Protein AF-A0A383CT19-F1 (afdb_monomer_lite)

Organism: NCBI:txid408172

Radius of gyration: 35.54 Å; chains: 1; bounding box: 43×82×89 Å

Secondary structure (DSSP, 8-state):
-------------------------PPP------HHHHHHHHHHHHHHHHTT--GGGS--TTTT--PPP-SSS-SS----B-SSEE---GGG--SSS--GGGS-EE-SS------TTT--EEE-SSSSS-EEE-HHHHHT--

pLDDT: mean 71.87, std 21.29, range [29.5, 98.19]

InterPro domains:
  IPR006311 Twin-arginine translocation pathway, signal sequence [PS51318] (1-62)
  IPR036374 Oxidoreductase, molybdopterin-binding domain superfamily [G3DSA:3.90.420.10] (73-142)
  IPR036374 Oxidoreductase, molybdopterin-binding domain superfamily [SSF56524] (90-141)

Sequence (142 aa):
MQRISTYDTNYLQDSSLAFGAEHRKGPKMATKTTRRDVIKSSLAMAGLGVLGLPEWAMPALAQGERLMEFTDLPDEINLIRDAERRIIDVRHIDNYFTPVNQFFTTQHYGHPQIDTAVYRLRVSGLVNEPLALSLADLRAMP

Foldseek 3Di:
DDDDDDDDDDDDDDDDDDDDDDDDPDDDDDPDQDPVNVVVVVVVLVVVVVVPDDPVSRPPPPVPDDDDDDPPDDPDDPQDPDQAWGDADPVPPPDPDQDPSRDTHHHDPGDDDDDQVPQWDWDDDPDPDIDTDGPVNVVPDD

Structure (mmCIF, N/CA/C/O backbone):
data_AF-A0A383CT19-F1
#
_entry.id   AF-A0A383CT19-F1
#
loop_
_atom_site.group_PDB
_atom_site.id
_atom_site.type_symbol
_atom_site.label_atom_id
_atom_site.label_alt_id
_atom_site.label_comp_id
_atom_site.label_asym_id
_atom_site.label_entity_id
_atom_site.label_seq_id
_atom_site.pdbx_PDB_ins_code
_atom_site.Cartn_x
_atom_site.Cartn_y
_atom_site.Cartn_z
_atom_site.occupancy
_atom_site.B_iso_or_equiv
_atom_site.auth_seq_id
_atom_site.auth_comp_id
_atom_site.auth_asym_id
_atom_site.auth_atom_id
_atom_site.pdbx_PDB_model_num
ATOM 1 N N . MET A 1 1 ? 6.048 65.176 -14.421 1.00 32.72 1 MET A N 1
ATOM 2 C CA . MET A 1 1 ? 6.316 66.351 -15.281 1.00 32.72 1 MET A CA 1
ATOM 3 C C . MET A 1 1 ? 6.674 65.791 -16.660 1.00 32.72 1 MET A C 1
ATOM 5 O O . MET A 1 1 ? 7.683 65.118 -16.747 1.00 32.72 1 MET A O 1
ATOM 9 N N . GLN A 1 2 ? 5.682 65.618 -17.552 1.00 34.03 2 GLN A N 1
ATOM 10 C CA . GLN A 1 2 ? 5.385 66.496 -18.711 1.00 34.03 2 GLN A CA 1
ATOM 11 C C . GLN A 1 2 ? 6.489 66.393 -19.799 1.00 34.03 2 GLN A C 1
ATOM 13 O O . GLN A 1 2 ? 7.641 66.587 -19.454 1.00 34.03 2 GLN A O 1
ATOM 18 N N . ARG A 1 3 ? 6.254 66.111 -21.099 1.00 30.20 3 ARG A N 1
ATOM 19 C CA . ARG A 1 3 ? 5.209 66.623 -22.023 1.00 30.20 3 ARG A CA 1
ATOM 20 C C . ARG A 1 3 ? 5.398 66.079 -23.480 1.00 30.20 3 ARG A C 1
ATOM 22 O O . ARG A 1 3 ? 6.540 65.860 -23.855 1.00 30.20 3 ARG A O 1
ATOM 29 N N . ILE A 1 4 ? 4.292 66.059 -24.263 1.00 33.25 4 ILE A N 1
ATOM 30 C CA . ILE A 1 4 ? 4.103 66.478 -25.701 1.00 33.25 4 ILE A CA 1
ATOM 31 C C . ILE A 1 4 ? 4.729 65.579 -26.806 1.00 33.25 4 ILE A C 1
ATOM 33 O O . ILE A 1 4 ? 5.919 65.328 -26.757 1.00 33.25 4 ILE A O 1
ATOM 37 N N . SER A 1 5 ? 4.021 64.941 -27.765 1.00 38.16 5 SER A N 1
ATOM 38 C CA . SER A 1 5 ? 3.027 65.327 -28.814 1.00 38.16 5 SER A CA 1
ATOM 39 C C . SER A 1 5 ? 3.600 66.074 -30.034 1.00 38.16 5 SER A C 1
ATOM 41 O O . SER A 1 5 ? 3.916 67.240 -29.876 1.00 38.16 5 SER A O 1
ATOM 43 N N . THR A 1 6 ? 3.623 65.450 -31.230 1.00 38.47 6 THR A N 1
ATOM 44 C CA . THR A 1 6 ? 2.966 65.879 -32.507 1.00 38.47 6 THR A CA 1
ATOM 45 C C . THR A 1 6 ? 3.397 65.015 -33.715 1.00 38.47 6 THR A C 1
ATOM 47 O O . THR A 1 6 ? 4.467 64.414 -33.699 1.00 38.47 6 THR A O 1
ATOM 50 N N . TYR A 1 7 ? 2.520 64.948 -34.727 1.00 36.12 7 TYR A N 1
ATOM 51 C CA . TYR A 1 7 ? 2.564 64.199 -36.002 1.00 36.12 7 TYR A CA 1
ATOM 52 C C . TYR A 1 7 ? 3.196 64.997 -37.172 1.00 36.12 7 TYR A C 1
ATOM 54 O O . TYR A 1 7 ? 3.275 66.213 -37.053 1.00 36.12 7 TYR A O 1
ATOM 62 N N . ASP A 1 8 ? 3.568 64.316 -38.280 1.00 35.56 8 ASP A N 1
ATOM 63 C CA . ASP A 1 8 ? 3.332 64.673 -39.719 1.00 35.56 8 ASP A CA 1
ATOM 64 C C . ASP A 1 8 ? 4.136 63.714 -40.647 1.00 35.56 8 ASP A C 1
ATOM 66 O O . ASP A 1 8 ? 5.305 63.458 -40.375 1.00 35.56 8 ASP A O 1
ATOM 70 N N . THR A 1 9 ? 3.597 62.908 -41.583 1.00 34.25 9 THR A N 1
ATOM 71 C CA . THR A 1 9 ? 2.828 63.051 -42.856 1.00 34.25 9 THR A CA 1
ATOM 72 C C . THR A 1 9 ? 3.660 63.098 -44.156 1.00 34.25 9 THR A C 1
ATOM 74 O O . THR A 1 9 ? 4.383 64.051 -44.406 1.00 34.25 9 THR A O 1
ATOM 77 N N . ASN A 1 10 ? 3.370 62.106 -45.018 1.00 35.09 10 ASN A N 1
ATOM 78 C CA . ASN A 1 10 ? 3.236 62.121 -46.490 1.00 35.09 10 ASN A CA 1
ATOM 79 C C . ASN A 1 10 ? 4.451 62.280 -47.427 1.00 35.09 10 ASN A C 1
ATOM 81 O O . ASN A 1 10 ? 5.084 63.324 -47.460 1.00 35.09 10 ASN A O 1
ATOM 85 N N . TYR A 1 11 ? 4.593 61.311 -48.348 1.00 29.50 11 TYR A N 1
ATOM 86 C CA . TYR A 1 11 ? 4.939 61.529 -49.765 1.00 29.50 11 TYR A CA 1
ATOM 87 C C . TYR A 1 11 ? 4.239 60.472 -50.646 1.00 29.50 11 TYR A C 1
ATOM 89 O O . TYR A 1 11 ? 4.368 59.271 -50.410 1.00 29.50 11 TYR A O 1
ATOM 97 N N . LEU A 1 12 ? 3.490 60.937 -51.650 1.00 37.59 12 LEU A N 1
ATOM 98 C CA . LEU A 1 12 ? 2.938 60.166 -52.771 1.00 37.59 12 LEU A CA 1
ATOM 99 C C . LEU A 1 12 ? 3.651 60.609 -54.060 1.00 37.59 12 LEU A C 1
ATOM 101 O O . LEU A 1 12 ? 3.840 61.806 -54.256 1.00 37.59 12 LEU A O 1
ATOM 105 N N . GLN A 1 13 ? 3.943 59.670 -54.961 1.00 34.56 13 GLN A N 1
ATOM 106 C CA . GLN A 1 13 ? 4.170 59.909 -56.397 1.00 34.56 13 GLN A CA 1
ATOM 107 C C . GLN A 1 13 ? 3.773 58.607 -57.122 1.00 34.56 13 GLN A C 1
ATOM 109 O O . GLN A 1 13 ? 4.365 57.563 -56.873 1.00 34.56 13 GLN A O 1
ATOM 114 N N . ASP A 1 14 ? 2.567 58.515 -57.678 1.00 34.94 14 ASP A N 1
ATOM 115 C CA . ASP A 1 14 ? 2.149 58.880 -59.043 1.00 34.94 14 ASP A CA 1
ATOM 116 C C . ASP A 1 14 ? 2.649 57.922 -60.145 1.00 34.94 14 ASP A C 1
ATOM 118 O O . ASP A 1 14 ? 3.838 57.818 -60.433 1.00 34.94 14 ASP A O 1
ATOM 122 N N . SER A 1 15 ? 1.707 57.215 -60.770 1.00 34.69 15 SER A N 1
ATOM 123 C CA . SER A 1 15 ? 1.772 56.803 -62.177 1.00 34.69 15 SER A CA 1
ATOM 124 C C . SER A 1 15 ? 0.377 56.389 -62.654 1.00 34.69 15 SER A C 1
ATOM 126 O O . SER A 1 15 ? -0.330 55.585 -62.047 1.00 34.69 15 SER A O 1
ATOM 128 N N . SER A 1 16 ? -0.017 57.023 -63.747 1.00 34.97 16 SER A N 1
ATOM 129 C CA . SER A 1 16 ? -1.294 56.970 -64.442 1.00 34.97 16 SER A CA 1
ATOM 130 C C . SER A 1 16 ? -1.444 55.719 -65.320 1.00 34.97 16 SER A C 1
ATOM 132 O O . SER A 1 16 ? -0.451 55.164 -65.782 1.00 34.97 16 SER A O 1
ATOM 134 N N . LEU A 1 17 ? -2.691 55.293 -65.584 1.00 33.19 17 LEU A N 1
ATOM 135 C CA . LEU A 1 17 ? -3.317 55.150 -66.919 1.00 33.19 17 LEU A CA 1
ATOM 136 C C . LEU A 1 17 ? -4.612 54.300 -66.861 1.00 33.19 17 LEU A C 1
ATOM 138 O O . LEU A 1 17 ? -4.866 53.561 -65.917 1.00 33.19 17 LEU A O 1
ATOM 142 N N . ALA A 1 18 ? -5.474 54.511 -67.855 1.00 35.12 18 ALA A N 1
ATOM 143 C CA . ALA A 1 18 ? -6.928 54.356 -67.826 1.00 35.12 18 ALA A CA 1
ATOM 144 C C . ALA A 1 18 ? -7.521 52.942 -68.059 1.00 35.12 18 ALA A C 1
ATOM 146 O O . ALA A 1 18 ? -6.930 52.099 -68.722 1.00 35.12 18 ALA A O 1
ATOM 147 N N . PHE A 1 19 ? -8.805 52.842 -67.673 1.00 30.25 19 PHE A N 1
ATOM 148 C CA . PHE A 1 19 ? -9.916 52.124 -68.333 1.00 30.25 19 PHE A CA 1
ATOM 149 C C . PHE A 1 19 ? -10.155 50.628 -68.031 1.00 30.25 19 PHE A C 1
ATOM 151 O O . PHE A 1 19 ? -9.312 49.775 -68.274 1.00 30.25 19 PHE A O 1
ATOM 158 N N . GLY A 1 20 ? -11.391 50.313 -67.610 1.00 33.38 20 GLY A N 1
ATOM 159 C CA . GLY A 1 20 ? -11.963 48.959 -67.641 1.00 33.38 20 GLY A CA 1
ATOM 160 C C . GLY A 1 20 ? -12.660 48.540 -66.344 1.00 33.38 20 GLY A C 1
ATOM 161 O O . GLY A 1 20 ? -12.019 48.077 -65.406 1.00 33.38 20 GLY A O 1
ATOM 162 N N . ALA A 1 21 ? -13.986 48.678 -66.288 1.00 46.06 21 ALA A N 1
ATOM 163 C CA . ALA A 1 21 ? -14.800 48.106 -65.221 1.00 46.06 21 ALA A CA 1
ATOM 164 C C . ALA A 1 21 ? -14.877 46.579 -65.386 1.00 46.06 21 ALA A C 1
ATOM 166 O O . ALA A 1 21 ? -15.620 46.082 -66.228 1.00 46.06 21 ALA A O 1
ATOM 167 N N . GLU A 1 22 ? -14.133 45.836 -64.567 1.00 38.94 22 GLU A N 1
ATOM 168 C CA . GLU A 1 22 ? -14.279 44.385 -64.436 1.00 38.94 22 GLU A CA 1
ATOM 169 C C . GLU A 1 22 ? -14.779 44.046 -63.026 1.00 38.94 22 GLU A C 1
ATOM 171 O O . GLU A 1 22 ? -14.194 44.430 -62.009 1.00 38.94 22 GLU A O 1
ATOM 176 N N . HIS A 1 23 ? -15.914 43.349 -62.966 1.00 46.09 23 HIS A N 1
ATOM 177 C CA . HIS A 1 23 ? -16.584 42.943 -61.737 1.00 46.09 23 HIS A CA 1
ATOM 178 C C . HIS A 1 23 ? -15.751 41.872 -61.012 1.00 46.09 23 HIS A C 1
ATOM 180 O O . HIS A 1 23 ? -15.928 40.670 -61.210 1.00 46.09 23 HIS A O 1
ATOM 186 N N . ARG A 1 24 ? -14.808 42.303 -60.168 1.00 46.00 24 ARG A N 1
ATOM 187 C CA . ARG A 1 24 ? -13.9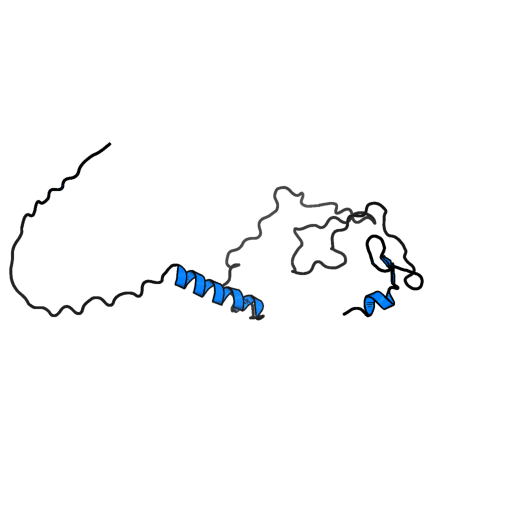98 41.399 -59.344 1.00 46.00 24 ARG A CA 1
ATOM 188 C C . ARG A 1 24 ? -14.868 40.750 -58.264 1.00 46.00 24 ARG A C 1
ATOM 190 O O . ARG A 1 24 ? -15.219 41.387 -57.274 1.00 46.00 24 ARG A O 1
ATOM 197 N N . LYS A 1 25 ? -15.172 39.455 -58.421 1.00 55.59 25 LYS A N 1
ATOM 198 C CA . LYS A 1 25 ? -15.630 38.596 -57.314 1.00 55.59 25 LYS A CA 1
ATOM 199 C C . LYS A 1 25 ? -14.599 38.691 -56.183 1.00 55.59 25 LYS A C 1
ATOM 201 O O . LYS A 1 25 ? -13.449 38.299 -56.369 1.00 55.59 25 LYS A O 1
ATOM 206 N N . GLY A 1 26 ? -15.007 39.234 -55.035 1.00 46.94 26 GLY A N 1
ATOM 207 C CA . GLY A 1 26 ? -14.139 39.375 -53.865 1.00 46.94 26 GLY A CA 1
ATOM 208 C C . GLY A 1 26 ? -13.570 38.025 -53.403 1.00 46.94 26 GLY A C 1
ATOM 209 O O . GLY A 1 26 ? -14.225 36.991 -53.585 1.00 46.94 26 GLY A O 1
ATOM 210 N N . PRO A 1 27 ? -12.358 38.003 -52.819 1.00 55.38 27 PRO A N 1
ATOM 211 C CA . PRO A 1 27 ? -11.741 36.765 -52.370 1.00 55.38 27 PRO A CA 1
ATOM 212 C C . PRO A 1 27 ? -12.615 36.139 -51.283 1.00 55.38 27 PRO A C 1
ATOM 214 O O . PRO A 1 27 ? -13.045 36.814 -50.344 1.00 55.38 27 PRO A O 1
ATOM 217 N N . LYS A 1 28 ? -12.895 34.837 -51.403 1.00 55.00 28 LYS A N 1
ATOM 218 C CA . LYS A 1 28 ? -13.558 34.105 -50.323 1.00 55.00 28 LYS A CA 1
ATOM 219 C C . LYS A 1 28 ? -12.655 34.164 -49.094 1.00 55.00 28 LYS A C 1
ATOM 221 O O . LYS A 1 28 ? -11.522 33.694 -49.138 1.00 55.00 28 LYS A O 1
ATOM 226 N N . MET A 1 29 ? -13.156 34.767 -48.019 1.00 52.97 29 MET A N 1
ATOM 227 C CA . MET A 1 29 ? -12.460 34.835 -46.738 1.00 52.97 29 MET A CA 1
ATOM 228 C C . MET A 1 29 ? -12.183 33.413 -46.250 1.00 52.97 29 MET A C 1
ATOM 230 O O . MET A 1 29 ? -13.114 32.678 -45.926 1.00 52.97 29 MET A O 1
ATOM 234 N N . ALA A 1 30 ? -10.909 33.026 -46.210 1.00 62.31 30 ALA A N 1
ATOM 235 C CA . ALA A 1 30 ? -10.494 31.799 -45.551 1.00 62.31 30 ALA A CA 1
ATOM 236 C C . ALA A 1 30 ? -10.841 31.911 -44.060 1.00 62.31 30 ALA A C 1
ATOM 238 O O . ALA A 1 30 ? -10.460 32.879 -43.393 1.00 62.31 30 ALA A O 1
ATOM 239 N N . THR A 1 31 ? -11.601 30.948 -43.545 1.00 59.81 31 THR A N 1
ATOM 240 C CA . THR A 1 31 ? -11.971 30.861 -42.133 1.00 59.81 31 THR A CA 1
ATOM 241 C C . THR A 1 31 ? -10.696 30.789 -41.293 1.00 59.81 31 THR A C 1
ATOM 243 O O . THR A 1 31 ? -9.911 29.852 -41.413 1.00 59.81 31 THR A O 1
ATOM 246 N N . LYS A 1 32 ? -10.452 31.811 -40.465 1.00 62.44 32 LYS A N 1
ATOM 247 C CA . LYS A 1 32 ? -9.271 31.877 -39.597 1.00 62.44 32 LYS A CA 1
ATOM 248 C C . LYS A 1 32 ? -9.521 31.032 -38.350 1.00 62.44 32 LYS A C 1
ATOM 250 O O . LYS A 1 32 ? -10.220 31.479 -37.446 1.00 62.44 32 LYS A O 1
ATOM 255 N N . THR A 1 33 ? -8.952 29.833 -38.296 1.00 74.12 33 THR A N 1
ATOM 256 C CA . THR A 1 33 ? -8.951 28.999 -37.085 1.00 74.12 33 THR A CA 1
ATOM 257 C C . THR A 1 33 ? -8.269 29.752 -35.940 1.00 74.12 33 THR A C 1
ATOM 259 O O . THR A 1 33 ? -7.124 30.187 -36.079 1.00 74.12 33 THR A O 1
ATOM 262 N N . THR A 1 34 ? -8.954 29.940 -34.806 1.00 81.56 34 THR A N 1
ATOM 263 C CA . THR A 1 34 ? -8.376 30.643 -33.649 1.00 81.56 34 THR A CA 1
ATOM 264 C C . THR A 1 34 ? -7.670 29.672 -32.700 1.00 81.56 34 THR A C 1
ATOM 266 O O . THR A 1 34 ? -7.996 28.488 -32.647 1.00 81.56 34 THR A O 1
ATOM 269 N N . ARG A 1 35 ? -6.727 30.163 -31.877 1.00 75.75 35 ARG A N 1
ATOM 270 C CA . ARG A 1 35 ? -6.048 29.337 -30.852 1.00 75.75 35 ARG A CA 1
ATOM 271 C C . ARG A 1 35 ? -7.034 28.642 -29.906 1.00 75.75 35 ARG A C 1
ATOM 273 O O . ARG A 1 35 ? -6.790 27.523 -29.471 1.00 75.75 35 ARG A O 1
ATOM 280 N N . ARG A 1 36 ? -8.160 29.293 -29.601 1.00 76.81 36 ARG A N 1
ATOM 281 C CA . ARG A 1 36 ? -9.214 28.729 -28.751 1.00 76.81 36 ARG A CA 1
ATOM 282 C C . ARG A 1 36 ? -9.953 27.586 -29.442 1.00 76.81 36 ARG A C 1
ATOM 284 O O . ARG A 1 36 ? -10.309 26.623 -28.770 1.00 76.81 36 ARG A O 1
ATOM 291 N N . ASP A 1 37 ? -10.157 27.680 -30.751 1.00 73.00 37 ASP A N 1
ATOM 292 C CA . ASP A 1 37 ? -10.782 26.608 -31.530 1.00 73.00 37 ASP A CA 1
ATOM 293 C C . ASP A 1 37 ? -9.859 25.390 -31.606 1.00 73.00 37 ASP A C 1
ATOM 295 O O . ASP A 1 37 ? -10.320 24.269 -31.415 1.00 73.00 37 ASP A O 1
ATOM 299 N N . VAL A 1 38 ? -8.545 25.615 -31.738 1.00 75.88 38 VAL A N 1
ATOM 300 C CA . VAL A 1 38 ? -7.533 24.549 -31.653 1.00 75.88 38 VAL A CA 1
ATOM 301 C C . VAL A 1 38 ? -7.583 23.851 -30.289 1.00 75.88 38 VAL A C 1
ATOM 303 O O . VAL A 1 38 ? -7.711 22.632 -30.242 1.00 75.88 38 VAL A O 1
ATOM 306 N N . ILE A 1 39 ? -7.588 24.596 -29.178 1.00 76.56 39 ILE A N 1
ATOM 307 C CA . ILE A 1 39 ? -7.625 24.006 -27.823 1.00 76.56 39 ILE A CA 1
ATOM 308 C C . ILE A 1 39 ? -8.943 23.259 -27.547 1.00 76.56 39 ILE A C 1
ATOM 310 O O . ILE A 1 39 ? -8.952 22.199 -26.921 1.00 76.56 39 ILE A O 1
ATOM 314 N N . LYS A 1 40 ? -10.081 23.781 -28.017 1.00 67.00 40 LYS A N 1
ATOM 315 C CA . LYS A 1 40 ? -11.367 23.077 -27.890 1.00 67.00 40 LYS A CA 1
ATOM 316 C C . LYS A 1 40 ? -11.384 21.787 -28.708 1.00 67.00 40 LYS A C 1
ATOM 318 O O . LYS A 1 40 ? -11.883 20.775 -28.223 1.00 67.00 40 LYS A O 1
ATOM 323 N N . SER A 1 41 ? -10.818 21.814 -29.914 1.00 61.22 41 SER A N 1
ATOM 324 C CA . SER A 1 41 ? -10.711 20.622 -30.756 1.00 61.22 41 SER A CA 1
ATOM 325 C C . SER A 1 41 ? -9.775 19.565 -30.158 1.00 61.22 41 SER A C 1
ATOM 327 O O . SER A 1 41 ? -10.104 18.383 -30.191 1.00 61.22 41 SER A O 1
ATOM 329 N N . SER A 1 42 ? -8.673 19.968 -29.511 1.00 60.69 42 SER A N 1
ATOM 330 C CA . SER A 1 42 ? -7.749 19.026 -28.868 1.00 60.69 42 SER A CA 1
ATOM 331 C C . SER A 1 42 ? -8.357 18.343 -27.640 1.00 60.69 42 SER A C 1
ATOM 333 O O . SER A 1 42 ? -8.112 17.159 -27.420 1.00 60.69 42 SER A O 1
ATOM 335 N N . LEU A 1 43 ? -9.191 19.045 -26.861 1.00 60.09 43 LEU A N 1
ATOM 336 C CA . LEU A 1 43 ? -9.878 18.452 -25.706 1.00 60.09 43 LEU A CA 1
ATOM 337 C C . LEU A 1 43 ? -10.918 17.398 -26.124 1.00 60.09 43 LEU A C 1
ATOM 339 O O . LEU A 1 43 ? -11.033 16.362 -25.473 1.00 60.09 43 LEU A O 1
ATOM 343 N N . ALA A 1 44 ? -11.633 17.626 -27.232 1.00 60.06 44 ALA A N 1
ATOM 344 C CA . ALA A 1 44 ? -12.561 16.641 -27.791 1.00 60.06 44 ALA A CA 1
ATOM 345 C C . ALA A 1 44 ? -11.843 15.355 -28.247 1.00 60.06 44 ALA A C 1
ATOM 347 O O . ALA A 1 44 ? -12.389 14.266 -28.103 1.00 60.06 44 ALA A O 1
ATOM 348 N N . MET A 1 45 ? -10.604 15.468 -28.738 1.00 55.66 45 MET A N 1
ATOM 349 C CA . MET A 1 45 ? -9.789 14.328 -29.173 1.00 55.66 45 MET A CA 1
ATOM 350 C C . MET A 1 45 ? -9.198 13.529 -28.001 1.00 55.66 45 MET A C 1
ATOM 352 O O . MET A 1 45 ? -9.150 12.306 -28.068 1.00 55.66 45 MET A O 1
ATOM 356 N N . ALA A 1 46 ? -8.807 14.182 -26.901 1.00 55.81 46 ALA A N 1
ATOM 357 C CA . ALA A 1 46 ? -8.278 13.497 -25.716 1.00 55.81 46 ALA A CA 1
ATOM 358 C C . ALA A 1 46 ? -9.328 12.615 -25.005 1.00 55.81 46 ALA A C 1
ATOM 360 O O . ALA A 1 46 ? -8.994 11.558 -24.472 1.00 55.81 46 ALA A O 1
ATOM 361 N N . GLY A 1 47 ? -10.610 13.002 -25.038 1.00 56.00 47 GLY A N 1
ATOM 362 C CA . GLY A 1 47 ? -11.706 12.211 -24.461 1.00 56.00 47 GLY A CA 1
ATOM 363 C C . GLY A 1 47 ? -11.974 10.877 -25.172 1.00 56.00 47 GLY A C 1
ATOM 364 O O . GLY A 1 47 ? -12.553 9.973 -24.574 1.00 56.00 47 GLY A O 1
ATOM 365 N N . LEU A 1 48 ? -11.515 10.717 -26.418 1.00 55.84 48 LEU A N 1
ATOM 366 C CA . LEU A 1 48 ? -11.697 9.494 -27.209 1.00 55.84 48 LEU A CA 1
ATOM 367 C C . LEU A 1 48 ? -10.864 8.310 -26.688 1.00 55.84 48 LEU A C 1
ATOM 369 O O . LEU A 1 48 ? -11.285 7.165 -26.839 1.00 55.84 48 LEU A O 1
ATOM 373 N N . GLY A 1 49 ? -9.732 8.570 -26.022 1.00 55.53 49 GLY A N 1
ATOM 374 C CA . GLY A 1 49 ? -8.900 7.526 -25.407 1.00 55.53 49 GLY A CA 1
ATOM 375 C C . GLY A 1 49 ? -9.526 6.896 -24.156 1.00 55.53 49 GLY A C 1
ATOM 376 O O . GLY A 1 49 ? -9.322 5.718 -23.889 1.00 55.53 49 GLY A O 1
ATOM 377 N N . VAL A 1 50 ? -10.357 7.643 -23.419 1.00 55.62 50 VAL A N 1
ATOM 378 C CA . VAL A 1 50 ? -11.062 7.149 -22.217 1.00 55.62 50 VAL A CA 1
ATOM 379 C C . VAL A 1 50 ? -12.240 6.229 -22.581 1.00 55.62 50 VAL A C 1
ATOM 381 O O . VAL A 1 50 ? -12.656 5.403 -21.775 1.00 55.62 50 VAL A O 1
ATOM 384 N N . LEU A 1 51 ? -12.764 6.334 -23.806 1.00 60.91 51 LEU A N 1
ATOM 385 C CA . LEU A 1 51 ? -13.933 5.584 -24.286 1.00 60.91 51 LEU A CA 1
ATOM 386 C C . LEU A 1 51 ? -13.594 4.207 -24.894 1.00 60.91 51 LEU A C 1
ATOM 388 O O . LEU A 1 51 ? -14.483 3.556 -25.438 1.00 60.91 51 LEU A O 1
ATOM 392 N N . GLY A 1 52 ? -12.337 3.751 -24.810 1.00 53.91 52 GLY A N 1
ATOM 393 C CA . GLY A 1 52 ? -11.939 2.407 -2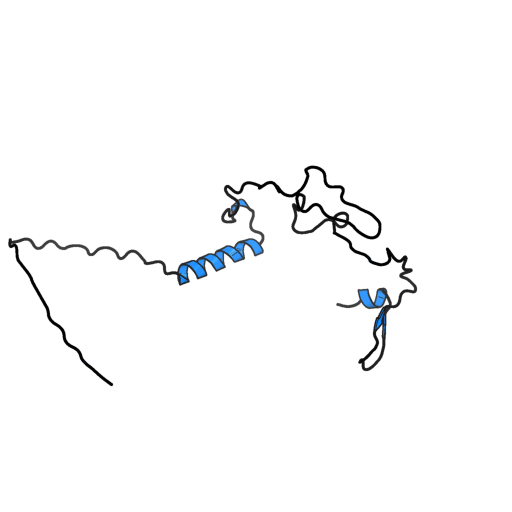5.252 1.00 53.91 52 GLY A CA 1
ATOM 394 C C . GLY A 1 52 ? -11.982 2.197 -26.768 1.00 53.91 52 GLY A C 1
ATOM 395 O O . GLY A 1 52 ? -12.192 1.075 -27.229 1.00 53.91 52 GLY A O 1
ATOM 396 N N . LEU A 1 53 ? -11.818 3.264 -27.559 1.00 58.69 53 LEU A N 1
ATOM 397 C CA . LEU A 1 53 ? -11.685 3.121 -29.005 1.00 58.69 53 LEU A CA 1
ATOM 398 C C . LEU A 1 53 ? -10.401 2.332 -29.346 1.00 58.69 53 LEU A C 1
ATOM 400 O O . LEU A 1 53 ? -9.400 2.456 -28.643 1.00 58.69 53 LEU A O 1
ATOM 404 N N . PRO A 1 54 ? -10.416 1.509 -30.406 1.00 57.94 54 PRO A N 1
ATOM 405 C CA . PRO A 1 54 ? -9.265 0.705 -30.815 1.00 57.94 54 PRO A CA 1
ATOM 406 C C . PRO A 1 54 ? -8.105 1.575 -31.321 1.00 57.94 54 PRO A C 1
ATOM 408 O O . PRO A 1 54 ? -8.339 2.610 -31.939 1.00 57.94 54 PRO A O 1
ATOM 411 N N . GLU A 1 55 ? -6.864 1.119 -31.123 1.00 57.09 55 GLU A N 1
ATOM 412 C CA . GLU A 1 55 ? -5.627 1.880 -31.389 1.00 57.09 55 GLU A CA 1
ATOM 413 C C . GLU A 1 55 ? -5.543 2.559 -32.766 1.00 57.09 55 GLU A C 1
ATOM 415 O O . GLU A 1 55 ? -4.999 3.654 -32.881 1.00 57.09 55 GLU A O 1
ATOM 420 N N . TRP A 1 56 ? -6.143 1.977 -33.809 1.00 59.34 56 TRP A N 1
ATOM 421 C CA . TRP A 1 56 ? -6.179 2.574 -35.151 1.00 59.34 56 TRP A CA 1
ATOM 422 C C . TRP A 1 56 ? -6.972 3.894 -35.231 1.00 59.34 56 TRP A C 1
ATOM 424 O O . TRP A 1 56 ? -6.841 4.624 -36.213 1.00 59.34 56 TRP A O 1
ATOM 434 N N . ALA A 1 57 ? -7.810 4.189 -34.232 1.00 59.22 57 ALA A N 1
ATOM 435 C CA . ALA A 1 57 ? -8.638 5.388 -34.135 1.00 59.22 57 ALA A CA 1
ATOM 436 C C . ALA A 1 57 ? -8.052 6.464 -33.196 1.00 59.22 57 ALA A C 1
ATOM 438 O O . ALA A 1 57 ? -8.595 7.570 -33.133 1.00 59.22 57 ALA A O 1
ATOM 439 N N . MET A 1 58 ? -6.958 6.178 -32.473 1.00 59.38 58 MET A N 1
ATOM 440 C CA . MET A 1 58 ? -6.197 7.215 -31.772 1.00 59.38 58 MET A CA 1
ATOM 441 C C . MET A 1 58 ? -5.355 7.989 -32.798 1.00 59.38 58 MET A C 1
ATOM 443 O O . MET A 1 58 ? -4.723 7.368 -33.655 1.00 59.38 58 MET A O 1
ATOM 447 N N . PRO A 1 59 ? -5.264 9.332 -32.718 1.00 57.16 59 PRO A N 1
ATOM 448 C CA . PRO A 1 59 ? -4.188 10.046 -33.392 1.00 57.16 59 PRO A CA 1
ATOM 449 C C . PRO A 1 59 ? -2.885 9.441 -32.875 1.00 57.16 59 PRO A C 1
ATOM 451 O O . PRO A 1 59 ? -2.639 9.471 -31.670 1.00 57.16 59 PRO A O 1
ATOM 454 N N . ALA A 1 60 ? -2.113 8.830 -33.767 1.00 60.12 60 ALA A N 1
ATOM 455 C CA . ALA A 1 60 ? -0.927 8.066 -33.429 1.00 60.12 60 ALA A CA 1
ATOM 456 C C . ALA A 1 60 ? 0.164 8.988 -32.859 1.00 60.12 60 ALA A C 1
ATOM 458 O O . ALA A 1 60 ? 1.070 9.418 -33.568 1.00 60.12 60 ALA A O 1
ATOM 459 N N . LEU A 1 61 ? 0.074 9.304 -31.565 1.00 59.03 61 LEU A N 1
ATOM 460 C CA . LEU A 1 61 ? 1.133 9.993 -30.825 1.00 59.03 61 LEU A CA 1
ATOM 461 C C . LEU A 1 61 ? 2.439 9.179 -30.860 1.00 59.03 61 LEU A C 1
ATOM 463 O O . LEU A 1 61 ? 3.509 9.764 -30.785 1.00 59.03 61 LEU A O 1
ATOM 467 N N . ALA A 1 62 ? 2.336 7.865 -31.084 1.00 59.66 62 ALA A N 1
ATOM 468 C CA . ALA A 1 62 ? 3.453 6.931 -31.151 1.00 59.66 62 ALA A CA 1
ATOM 469 C C . ALA A 1 62 ? 4.133 6.807 -32.534 1.00 59.66 62 ALA A C 1
ATOM 471 O O . ALA A 1 62 ? 5.082 6.037 -32.699 1.00 59.66 62 ALA A O 1
ATOM 472 N N . GLN A 1 63 ? 3.659 7.502 -33.577 1.00 62.66 63 GLN A N 1
ATOM 473 C CA . GLN A 1 63 ? 4.151 7.251 -34.936 1.00 62.66 63 GLN A CA 1
ATOM 474 C C . GLN A 1 63 ? 5.543 7.862 -35.155 1.00 62.66 63 GLN A C 1
ATOM 476 O O . GLN A 1 63 ? 5.693 9.069 -35.324 1.00 62.66 63 GLN A O 1
ATOM 481 N N . GLY A 1 64 ? 6.566 7.003 -35.172 1.00 71.75 64 GLY A N 1
ATOM 482 C CA . GLY A 1 64 ? 7.974 7.401 -35.265 1.00 71.75 64 GLY A CA 1
ATOM 483 C C . GLY A 1 64 ? 8.682 7.504 -33.913 1.00 71.75 64 GLY A C 1
ATOM 484 O O . GLY A 1 64 ? 9.844 7.911 -33.877 1.00 71.75 64 GLY A O 1
ATOM 485 N N . GLU A 1 65 ? 8.021 7.120 -32.816 1.00 74.31 65 GLU A N 1
ATOM 486 C CA . GLU A 1 65 ? 8.699 6.939 -31.538 1.00 74.31 65 GLU A CA 1
ATOM 487 C C . GLU A 1 65 ? 9.720 5.804 -31.648 1.00 74.31 65 GLU A C 1
ATOM 489 O O . GLU A 1 65 ? 9.471 4.741 -32.223 1.00 74.31 65 GLU A O 1
ATOM 494 N N . ARG A 1 66 ? 10.909 6.053 -31.106 1.00 76.19 66 ARG A N 1
ATOM 495 C CA . ARG A 1 66 ? 11.976 5.067 -30.991 1.00 76.19 66 ARG A CA 1
ATOM 496 C C . ARG A 1 66 ? 12.271 4.893 -29.513 1.00 76.19 66 ARG A C 1
ATOM 498 O O . ARG A 1 66 ? 12.532 5.883 -28.832 1.00 76.19 66 ARG A O 1
ATOM 505 N N . LEU A 1 67 ? 12.265 3.646 -29.046 1.00 79.69 67 LEU A N 1
ATOM 506 C CA . LEU A 1 67 ? 12.712 3.324 -27.697 1.00 79.69 67 LEU A CA 1
ATOM 507 C C . LEU A 1 67 ? 14.164 3.793 -27.532 1.00 79.69 67 LEU A C 1
ATOM 509 O O . LEU A 1 67 ? 15.032 3.443 -28.337 1.00 79.69 67 LEU A O 1
ATOM 513 N N . MET A 1 68 ? 14.395 4.638 -26.531 1.00 84.31 68 MET A N 1
ATOM 514 C CA . MET A 1 68 ? 15.727 5.112 -26.180 1.00 84.31 68 MET A CA 1
ATOM 515 C C . MET A 1 68 ? 16.291 4.229 -25.080 1.00 84.31 68 MET A C 1
ATOM 517 O O . MET A 1 68 ? 15.623 3.975 -24.079 1.00 84.31 68 MET A O 1
ATOM 521 N N . GLU A 1 69 ? 17.528 3.794 -25.274 1.00 84.38 69 GLU A N 1
ATOM 522 C CA . GLU A 1 69 ? 18.244 3.007 -24.280 1.00 84.38 69 GLU A CA 1
ATOM 523 C C . GLU A 1 69 ? 18.641 3.882 -23.089 1.00 84.38 69 GLU A C 1
ATOM 525 O O . GLU A 1 69 ? 19.045 5.039 -23.248 1.00 84.38 69 GLU A O 1
ATOM 530 N N . PHE A 1 70 ? 18.570 3.310 -21.889 1.00 84.19 70 PHE A N 1
ATOM 531 C CA . PHE A 1 70 ? 19.117 3.937 -20.691 1.00 84.19 70 PHE A CA 1
ATOM 532 C C . PHE A 1 70 ? 20.643 3.833 -20.729 1.00 84.19 70 PHE A C 1
ATOM 534 O O . PHE A 1 70 ? 21.193 2.739 -20.662 1.00 84.19 70 PHE A O 1
ATOM 541 N N . THR A 1 71 ? 21.338 4.965 -20.846 1.00 89.00 71 THR A N 1
ATOM 542 C CA . THR A 1 71 ? 22.810 4.999 -20.968 1.00 89.00 71 THR A CA 1
ATOM 543 C C . THR A 1 71 ? 23.542 4.965 -19.628 1.00 89.00 71 THR A C 1
ATOM 545 O O . THR A 1 71 ? 24.763 4.845 -19.589 1.00 89.00 71 THR A O 1
ATOM 548 N N . ASP A 1 72 ? 22.813 5.154 -18.534 1.00 87.12 72 ASP A N 1
ATOM 549 C CA . ASP A 1 72 ? 23.311 5.237 -17.162 1.00 87.12 72 ASP A CA 1
ATOM 550 C C . ASP A 1 72 ? 23.114 3.938 -16.365 1.00 87.12 72 ASP A C 1
ATOM 552 O O . ASP A 1 72 ? 23.597 3.828 -15.236 1.00 87.12 72 ASP A O 1
ATOM 556 N N . LEU A 1 73 ? 22.439 2.946 -16.949 1.00 80.88 73 LEU A N 1
ATOM 557 C CA . LEU A 1 73 ? 22.202 1.642 -16.340 1.00 80.88 73 LEU A CA 1
ATOM 558 C C . LEU A 1 73 ? 23.070 0.568 -17.010 1.00 80.88 73 LEU A C 1
ATOM 560 O O . LEU A 1 73 ? 23.186 0.559 -18.233 1.00 80.88 73 LEU A O 1
ATOM 564 N N . PRO A 1 74 ? 23.662 -0.364 -16.241 1.00 84.69 74 PRO A N 1
ATOM 565 C CA . PRO A 1 74 ? 24.330 -1.520 -16.827 1.00 84.69 74 PRO A CA 1
ATOM 566 C C . PRO A 1 74 ? 23.314 -2.453 -17.509 1.00 84.69 74 PRO A C 1
ATOM 568 O O . PRO A 1 74 ? 22.137 -2.494 -17.135 1.00 84.69 74 PRO A O 1
ATOM 571 N N . ASP A 1 75 ? 23.776 -3.243 -18.483 1.00 81.25 75 ASP A N 1
ATOM 572 C CA . ASP A 1 75 ? 22.935 -4.218 -19.196 1.00 81.25 75 ASP A CA 1
ATOM 573 C C . ASP A 1 75 ? 22.284 -5.199 -18.209 1.00 81.25 75 ASP A C 1
ATOM 575 O O . ASP A 1 75 ? 21.059 -5.357 -18.169 1.00 81.25 75 ASP A O 1
ATOM 579 N N . GLU A 1 76 ? 23.104 -5.777 -17.328 1.00 81.50 76 GLU A N 1
ATOM 580 C CA . GLU A 1 76 ? 22.669 -6.672 -16.264 1.00 81.50 76 GLU A CA 1
ATOM 581 C C . GLU A 1 76 ? 22.580 -5.923 -14.928 1.00 81.50 76 GLU A C 1
ATOM 583 O O . GLU A 1 76 ? 23.564 -5.381 -14.419 1.00 81.50 76 GLU A O 1
ATOM 588 N N . ILE A 1 77 ? 21.381 -5.897 -14.344 1.00 77.94 77 ILE A N 1
ATOM 589 C CA . ILE A 1 77 ? 21.131 -5.298 -13.033 1.00 77.94 77 ILE A CA 1
ATOM 590 C C . ILE A 1 77 ? 20.795 -6.428 -12.065 1.00 77.94 77 ILE A C 1
ATOM 592 O O . ILE A 1 77 ? 19.830 -7.167 -12.271 1.00 77.94 77 ILE A O 1
ATOM 596 N N . ASN A 1 78 ? 21.551 -6.547 -10.971 1.00 74.44 78 ASN A N 1
ATOM 597 C CA . ASN A 1 78 ? 21.163 -7.435 -9.881 1.00 74.44 78 ASN A CA 1
ATOM 598 C C . ASN A 1 78 ? 20.018 -6.787 -9.095 1.00 74.44 78 ASN A C 1
ATOM 600 O O . ASN A 1 78 ? 20.219 -5.963 -8.199 1.00 74.44 78 ASN A O 1
ATOM 604 N N . LEU A 1 79 ? 18.795 -7.138 -9.477 1.00 73.50 79 LEU A N 1
ATOM 605 C CA . LEU A 1 79 ? 17.603 -6.777 -8.732 1.00 73.50 79 LEU A CA 1
ATOM 606 C C . LEU A 1 79 ? 17.585 -7.633 -7.469 1.00 73.50 79 LEU A C 1
ATOM 608 O O . LEU A 1 79 ? 17.153 -8.783 -7.506 1.00 73.50 79 LEU A O 1
ATOM 612 N N . ILE A 1 80 ? 18.059 -7.084 -6.352 1.00 67.31 80 ILE A N 1
ATOM 613 C CA . ILE A 1 80 ? 17.899 -7.735 -5.053 1.00 67.31 80 ILE A CA 1
ATOM 614 C C . ILE A 1 80 ? 16.395 -7.961 -4.852 1.00 67.31 80 ILE A C 1
ATOM 616 O O . ILE A 1 80 ? 15.599 -7.017 -4.889 1.00 67.31 80 ILE A O 1
ATOM 620 N N . ARG A 1 81 ? 16.013 -9.235 -4.739 1.00 68.50 81 ARG A N 1
ATOM 621 C CA . ARG A 1 81 ? 14.654 -9.706 -4.448 1.00 68.50 81 ARG A CA 1
ATOM 622 C C . ARG A 1 81 ? 14.698 -10.477 -3.140 1.00 68.50 81 ARG A C 1
ATOM 624 O O . ARG A 1 81 ? 14.484 -11.687 -3.121 1.00 68.50 81 ARG A O 1
ATOM 631 N N . ASP A 1 82 ? 15.067 -9.787 -2.072 1.00 71.62 82 ASP A N 1
ATOM 632 C CA . ASP A 1 82 ? 15.034 -10.368 -0.738 1.00 71.62 82 ASP A CA 1
ATOM 633 C C . ASP A 1 82 ? 13.683 -10.078 -0.063 1.00 71.62 82 ASP A C 1
ATOM 635 O O . ASP A 1 82 ? 12.772 -9.480 -0.648 1.00 71.62 82 ASP A O 1
ATOM 639 N N . ALA A 1 83 ? 13.522 -10.580 1.159 1.00 69.88 83 ALA A N 1
ATOM 640 C CA . ALA A 1 83 ? 12.294 -10.403 1.922 1.00 69.88 83 ALA A CA 1
ATOM 641 C C . ALA A 1 83 ? 12.073 -8.953 2.387 1.00 69.88 83 ALA A C 1
ATOM 643 O O . ALA A 1 83 ? 11.002 -8.646 2.887 1.00 69.88 83 ALA A O 1
ATOM 644 N N . GLU A 1 84 ? 13.040 -8.047 2.265 1.00 75.38 84 GLU A N 1
ATOM 645 C CA . GLU A 1 84 ? 12.934 -6.675 2.770 1.00 75.38 84 GLU A CA 1
ATOM 646 C C . GLU A 1 84 ? 12.780 -5.665 1.634 1.00 75.38 84 GLU A C 1
ATOM 648 O O . GLU A 1 84 ? 11.973 -4.733 1.720 1.00 75.38 84 GLU A O 1
ATOM 653 N N . ARG A 1 85 ? 13.504 -5.879 0.538 1.00 83.06 85 ARG A N 1
ATOM 654 C CA . ARG A 1 85 ? 13.595 -4.983 -0.600 1.00 83.06 85 ARG A CA 1
ATOM 655 C C . ARG A 1 85 ? 13.512 -5.753 -1.911 1.00 83.06 85 ARG A C 1
ATOM 657 O O . ARG A 1 85 ? 14.266 -6.683 -2.185 1.00 83.06 85 ARG A O 1
ATOM 664 N N . ARG A 1 86 ? 12.631 -5.257 -2.778 1.00 84.44 86 ARG A N 1
ATOM 665 C CA . ARG A 1 86 ? 12.543 -5.648 -4.183 1.00 84.44 86 ARG A CA 1
ATOM 666 C C . ARG A 1 86 ? 12.734 -4.422 -5.052 1.00 84.44 86 ARG A C 1
ATOM 668 O O . ARG A 1 86 ? 11.892 -3.525 -5.047 1.00 84.44 86 ARG A O 1
ATOM 675 N N . ILE A 1 87 ? 13.835 -4.403 -5.797 1.00 83.62 87 ILE A N 1
ATOM 676 C CA . ILE A 1 87 ? 14.085 -3.392 -6.828 1.00 83.62 87 ILE A CA 1
ATOM 677 C C . ILE A 1 87 ? 13.441 -3.865 -8.133 1.00 83.62 87 ILE A C 1
ATOM 679 O O . ILE A 1 87 ? 13.512 -5.046 -8.477 1.00 83.62 87 ILE A O 1
ATOM 683 N N . ILE A 1 88 ? 12.791 -2.942 -8.836 1.00 83.25 88 ILE A N 1
ATOM 684 C CA . ILE A 1 88 ? 12.169 -3.197 -10.136 1.00 83.25 88 ILE A CA 1
ATOM 685 C C . ILE A 1 88 ? 13.062 -2.648 -11.237 1.00 83.25 88 ILE A C 1
ATOM 687 O O . ILE A 1 88 ? 13.662 -1.586 -11.075 1.00 83.25 88 ILE A O 1
ATOM 691 N N . ASP A 1 89 ? 13.140 -3.369 -12.349 1.00 84.81 89 ASP A N 1
ATOM 692 C CA . ASP A 1 89 ? 13.770 -2.845 -13.551 1.00 84.81 89 ASP A CA 1
ATOM 693 C C . ASP A 1 89 ? 12.721 -2.092 -14.364 1.00 84.81 89 ASP A C 1
ATOM 695 O O . ASP A 1 89 ? 11.834 -2.690 -14.974 1.00 84.81 89 ASP A O 1
ATOM 699 N N . VAL A 1 90 ? 12.821 -0.765 -14.343 1.00 84.19 90 VAL A N 1
ATOM 700 C CA . VAL A 1 90 ? 11.873 0.130 -15.013 1.00 84.19 90 VAL A CA 1
ATOM 701 C C . VAL A 1 90 ? 11.880 -0.023 -16.534 1.00 84.19 90 VAL A C 1
ATOM 703 O O . VAL A 1 90 ? 10.898 0.337 -17.175 1.00 84.19 90 VAL A O 1
ATOM 706 N N . ARG A 1 91 ? 12.939 -0.612 -17.111 1.00 85.19 91 ARG A N 1
ATOM 707 C CA . ARG A 1 91 ? 13.038 -0.908 -18.550 1.00 85.19 91 ARG A CA 1
ATOM 708 C C . ARG A 1 91 ? 11.994 -1.923 -19.015 1.00 85.19 91 ARG A C 1
ATOM 710 O O . ARG A 1 91 ? 11.673 -1.969 -20.194 1.00 85.19 91 ARG A O 1
ATOM 717 N N . HIS A 1 92 ? 11.460 -2.717 -18.087 1.00 82.19 92 HIS A N 1
ATOM 718 C CA . HIS A 1 92 ? 10.492 -3.778 -18.357 1.00 82.19 92 HIS A CA 1
ATOM 719 C C . HIS A 1 92 ? 9.059 -3.406 -17.941 1.00 82.19 92 HIS A C 1
ATOM 721 O O . HIS A 1 92 ? 8.213 -4.286 -17.809 1.00 82.19 92 HIS A O 1
ATOM 727 N N . ILE A 1 93 ? 8.769 -2.121 -17.699 1.00 84.38 93 ILE A N 1
ATOM 728 C CA . ILE A 1 93 ? 7.395 -1.659 -17.464 1.00 84.38 93 ILE A CA 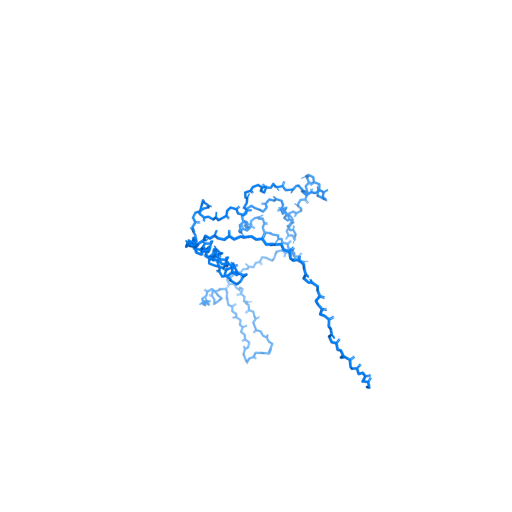1
ATOM 729 C C . ILE A 1 93 ? 6.707 -1.519 -18.823 1.00 84.38 93 ILE A C 1
ATOM 731 O O . ILE A 1 93 ? 6.914 -0.543 -19.538 1.00 84.38 93 ILE A O 1
ATOM 735 N N . ASP A 1 94 ? 5.889 -2.505 -19.169 1.00 84.56 94 ASP A N 1
ATOM 736 C CA . ASP A 1 94 ? 5.220 -2.632 -20.468 1.00 84.56 94 ASP A CA 1
ATOM 737 C C . ASP A 1 94 ? 3.687 -2.524 -20.380 1.00 84.56 94 ASP A C 1
ATOM 739 O O . ASP A 1 94 ? 2.986 -2.610 -21.388 1.00 84.56 94 ASP A O 1
ATOM 743 N N . ASN A 1 95 ? 3.150 -2.327 -19.173 1.00 81.62 95 ASN A N 1
ATOM 744 C CA . ASN A 1 95 ? 1.718 -2.300 -18.915 1.00 81.62 95 ASN A CA 1
ATOM 745 C C . ASN A 1 95 ? 1.360 -1.268 -17.838 1.00 81.62 95 ASN A C 1
ATOM 747 O O . ASN A 1 95 ? 2.183 -0.881 -17.009 1.00 81.62 95 ASN A O 1
ATOM 751 N N . TYR A 1 96 ? 0.095 -0.853 -17.824 1.00 87.31 96 TYR A N 1
ATOM 752 C CA . TYR A 1 96 ? -0.437 0.103 -16.856 1.00 87.31 96 TYR A CA 1
ATOM 753 C C . TYR A 1 96 ? -0.418 -0.439 -15.419 1.00 87.31 96 TYR A C 1
ATOM 755 O O . TYR A 1 96 ? -0.221 0.310 -14.464 1.00 87.31 96 TYR A O 1
ATOM 763 N N . PHE A 1 97 ? -0.611 -1.751 -15.260 1.00 87.19 97 PHE A N 1
ATOM 764 C CA . PHE A 1 97 ? -0.591 -2.415 -13.961 1.00 87.19 97 PHE A CA 1
ATOM 765 C C . PHE A 1 97 ? 0.677 -3.242 -13.797 1.00 87.19 97 PHE A C 1
ATOM 767 O O . PHE A 1 97 ? 0.908 -4.198 -14.536 1.00 87.19 97 PHE A O 1
ATOM 774 N N . THR A 1 98 ? 1.468 -2.922 -12.775 1.00 87.00 98 THR A N 1
ATOM 775 C CA . THR A 1 98 ? 2.627 -3.732 -12.399 1.00 87.00 98 THR A CA 1
ATOM 776 C C . THR A 1 98 ? 2.169 -5.092 -11.856 1.00 87.00 98 THR A C 1
ATOM 778 O O . THR A 1 98 ? 1.381 -5.127 -10.903 1.00 87.00 98 THR A O 1
ATOM 781 N N . PRO A 1 99 ? 2.669 -6.221 -12.392 1.00 85.81 99 PRO A N 1
ATOM 782 C CA . PRO A 1 99 ? 2.376 -7.544 -11.849 1.00 85.81 99 PRO A CA 1
ATOM 783 C C . PRO A 1 99 ? 2.731 -7.652 -10.358 1.00 85.81 99 PRO A C 1
ATOM 785 O O . PRO A 1 99 ? 3.727 -7.095 -9.898 1.00 85.81 99 PRO A O 1
ATOM 788 N N . VAL A 1 100 ? 1.958 -8.423 -9.584 1.00 85.62 100 VAL A N 1
ATOM 789 C CA . VAL A 1 100 ? 2.135 -8.553 -8.118 1.00 85.62 100 VAL A CA 1
ATOM 790 C C . VAL A 1 100 ? 3.550 -9.017 -7.734 1.00 85.62 100 VAL A C 1
ATOM 792 O O . VAL A 1 100 ? 4.130 -8.558 -6.747 1.00 85.62 100 VAL A O 1
ATOM 795 N N . ASN A 1 101 ? 4.144 -9.901 -8.539 1.00 82.00 101 ASN A N 1
ATOM 796 C CA . ASN A 1 101 ? 5.509 -10.405 -8.354 1.00 82.00 101 ASN A CA 1
ATOM 797 C C . ASN A 1 101 ? 6.606 -9.431 -8.831 1.00 82.00 101 ASN A C 1
ATOM 799 O O . ASN A 1 101 ? 7.788 -9.714 -8.639 1.00 82.00 101 ASN A O 1
ATOM 803 N N . GLN A 1 102 ? 6.226 -8.294 -9.415 1.00 81.75 102 GLN A N 1
ATOM 804 C CA . GLN A 1 102 ? 7.110 -7.238 -9.905 1.00 81.75 102 GLN A CA 1
ATOM 805 C C . GLN A 1 102 ? 6.867 -5.889 -9.212 1.00 81.75 102 GLN A C 1
ATOM 807 O O . GLN A 1 102 ? 7.511 -4.915 -9.561 1.00 81.75 102 GLN A O 1
ATOM 812 N N . PHE A 1 103 ? 5.976 -5.795 -8.221 1.00 86.75 103 PHE A N 1
ATOM 813 C CA . PHE A 1 103 ? 5.751 -4.543 -7.488 1.00 86.75 103 PHE A CA 1
ATOM 814 C C . PHE A 1 103 ? 6.950 -4.224 -6.580 1.00 86.75 103 PHE A C 1
ATOM 816 O O . PHE A 1 103 ? 7.371 -5.096 -5.832 1.00 86.75 103 PHE A O 1
ATOM 823 N N . PHE A 1 104 ? 7.541 -3.034 -6.587 1.00 88.44 104 PHE A N 1
ATOM 824 C CA . PHE A 1 104 ? 8.700 -2.776 -5.714 1.00 88.44 104 PHE A CA 1
ATOM 825 C C . PHE A 1 104 ? 8.327 -2.886 -4.222 1.00 88.44 104 PHE A C 1
ATOM 827 O O . PHE A 1 104 ? 7.196 -2.599 -3.836 1.00 88.44 104 PHE A O 1
ATOM 834 N N . THR A 1 105 ? 9.261 -3.299 -3.363 1.00 86.38 105 THR A N 1
ATOM 835 C CA . THR A 1 105 ? 9.027 -3.350 -1.907 1.00 86.38 105 THR A CA 1
ATOM 836 C C . THR A 1 105 ? 10.156 -2.663 -1.153 1.00 86.38 105 THR A C 1
ATOM 838 O O . THR A 1 105 ? 11.306 -2.637 -1.594 1.00 86.38 105 THR A O 1
ATOM 841 N N . THR A 1 106 ? 9.824 -2.064 -0.014 1.00 88.62 106 THR A N 1
ATOM 842 C CA . THR A 1 106 ? 10.786 -1.544 0.962 1.00 88.62 106 THR A CA 1
ATOM 843 C C . THR A 1 106 ? 10.196 -1.749 2.343 1.00 88.62 106 THR A C 1
ATOM 845 O O . THR A 1 106 ? 9.107 -1.258 2.631 1.00 88.62 106 THR A O 1
ATOM 848 N N . GLN A 1 107 ? 10.893 -2.506 3.180 1.00 87.31 107 GLN A N 1
ATOM 849 C CA . GLN A 1 107 ? 10.449 -2.862 4.519 1.00 87.31 107 GLN A CA 1
ATOM 850 C C . GLN A 1 107 ? 11.601 -2.699 5.492 1.00 87.31 107 GLN A C 1
ATOM 852 O O . GLN A 1 107 ? 12.731 -3.063 5.192 1.00 87.31 107 GLN A O 1
ATOM 857 N N . HIS A 1 108 ? 11.300 -2.159 6.668 1.00 89.69 108 HIS A N 1
ATOM 858 C CA . HIS A 1 108 ? 12.310 -1.899 7.691 1.00 89.69 108 HIS A CA 1
ATOM 859 C C . HIS A 1 108 ? 12.506 -3.065 8.668 1.00 89.69 108 HIS A C 1
ATOM 861 O O . HIS A 1 108 ? 13.530 -3.115 9.340 1.00 89.69 108 HIS A O 1
ATOM 867 N N . TYR A 1 109 ? 11.528 -3.973 8.773 1.00 86.81 109 TYR A N 1
ATOM 868 C CA . TYR A 1 109 ? 11.481 -5.011 9.813 1.00 86.81 109 TYR A CA 1
ATOM 869 C C . TYR A 1 109 ? 11.001 -6.380 9.285 1.00 86.81 109 TYR A C 1
ATOM 871 O O . TYR A 1 109 ? 10.493 -7.196 10.053 1.00 86.81 109 TYR A O 1
ATOM 879 N N . GLY A 1 110 ? 11.131 -6.626 7.976 1.00 86.44 110 GLY A N 1
ATOM 880 C CA . GLY A 1 110 ? 10.698 -7.870 7.324 1.00 86.44 110 GLY A CA 1
ATOM 881 C C . GLY A 1 110 ? 9.176 -8.053 7.199 1.00 86.44 110 GLY A C 1
ATOM 882 O O . GLY A 1 110 ? 8.398 -7.119 7.395 1.00 86.44 110 GLY A O 1
ATOM 883 N N . HIS A 1 111 ? 8.759 -9.277 6.844 1.00 86.00 111 HIS A N 1
ATOM 884 C CA . HIS A 1 111 ? 7.355 -9.659 6.630 1.00 86.00 111 HIS A CA 1
ATOM 885 C C . HIS A 1 111 ? 6.758 -10.294 7.898 1.00 86.00 111 HIS A C 1
ATOM 887 O O . HIS A 1 111 ? 7.154 -11.409 8.255 1.00 86.00 111 HIS A O 1
ATOM 893 N N . PRO A 1 112 ? 5.773 -9.668 8.565 1.00 91.25 112 PRO A N 1
ATOM 894 C CA . PRO A 1 112 ? 5.098 -10.305 9.685 1.00 91.25 112 PRO A CA 1
ATOM 895 C C . PRO A 1 112 ? 4.203 -11.452 9.200 1.00 91.25 112 PRO A C 1
ATOM 897 O O . PRO A 1 112 ? 3.482 -11.324 8.209 1.00 91.25 112 PRO A O 1
ATOM 900 N N . GLN A 1 113 ? 4.193 -12.560 9.942 1.00 93.69 113 GLN A N 1
ATOM 901 C CA . GLN A 1 113 ? 3.152 -13.577 9.800 1.00 93.69 113 GLN A CA 1
ATOM 902 C C . GLN A 1 113 ? 1.960 -13.187 10.676 1.00 93.69 113 GLN A C 1
ATOM 904 O O . GLN A 1 113 ? 2.105 -13.018 11.886 1.00 93.69 113 GLN A O 1
ATOM 909 N N . ILE A 1 114 ? 0.789 -13.014 10.062 1.00 94.38 114 ILE A N 1
ATOM 910 C CA . ILE A 1 114 ? -0.425 -12.553 10.741 1.00 94.38 114 ILE A CA 1
ATOM 911 C C . ILE A 1 114 ? -1.486 -13.646 10.653 1.00 94.38 114 ILE A C 1
ATOM 913 O O . ILE A 1 114 ? -1.895 -14.026 9.557 1.00 94.38 114 ILE A O 1
ATOM 917 N N . ASP A 1 115 ? -1.980 -14.103 11.804 1.00 96.75 115 A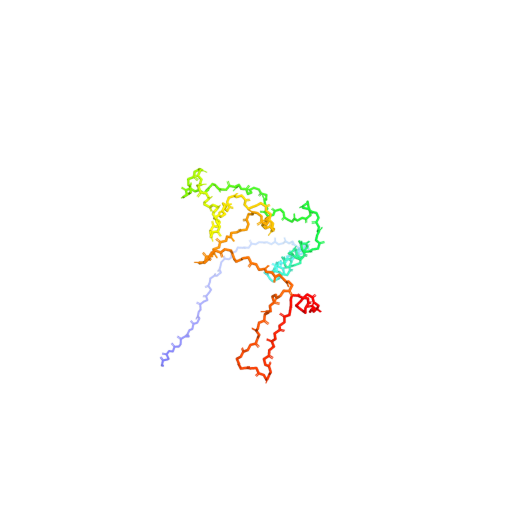SP A N 1
ATOM 918 C CA . ASP A 1 115 ? -3.203 -14.901 11.861 1.00 96.75 115 ASP A CA 1
ATOM 919 C C . ASP A 1 115 ? -4.421 -13.978 11.722 1.00 96.75 115 ASP A C 1
ATOM 921 O O . ASP A 1 115 ? -4.765 -13.188 12.608 1.00 96.75 115 ASP A O 1
ATOM 925 N N . THR A 1 116 ? -5.085 -14.082 10.575 1.00 95.88 116 THR A N 1
ATOM 926 C CA . THR A 1 116 ? -6.235 -13.249 10.232 1.00 95.88 116 THR A CA 1
ATOM 927 C C . THR A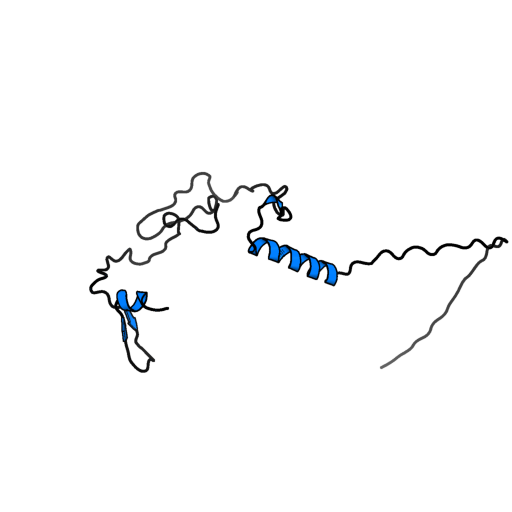 1 116 ? -7.468 -13.521 11.092 1.00 95.88 116 THR A C 1
ATOM 929 O O . THR A 1 116 ? -8.334 -12.651 11.170 1.00 95.88 116 THR A O 1
ATOM 932 N N . ALA A 1 117 ? -7.571 -14.693 11.732 1.00 95.31 117 ALA A N 1
ATOM 933 C CA . ALA A 1 117 ? -8.713 -15.038 12.579 1.00 95.31 117 ALA A CA 1
ATOM 934 C C . ALA A 1 117 ? -8.720 -14.225 13.883 1.00 95.31 117 ALA A C 1
ATOM 936 O O . ALA A 1 117 ? -9.776 -13.796 14.358 1.00 95.31 117 ALA A O 1
ATOM 937 N N . VAL A 1 118 ? -7.533 -13.959 14.433 1.00 97.25 118 VAL A N 1
ATOM 938 C CA . VAL A 1 118 ? -7.358 -13.220 15.694 1.00 97.25 118 VAL A CA 1
ATOM 939 C C . VAL A 1 118 ? -6.915 -11.769 15.496 1.00 97.25 118 VAL A C 1
ATOM 941 O O . VAL A 1 118 ? -6.971 -10.985 16.442 1.00 97.25 118 VAL A O 1
ATOM 944 N N . TYR A 1 119 ? -6.517 -11.378 14.280 1.00 97.75 119 TYR A N 1
ATOM 945 C CA . TYR A 1 119 ? -6.097 -10.012 13.963 1.00 97.75 119 TYR A CA 1
ATOM 946 C C . TYR A 1 119 ? -7.148 -8.960 14.350 1.00 97.75 119 TYR A C 1
ATOM 948 O O . TYR A 1 119 ? -8.350 -9.123 14.101 1.00 97.75 119 TYR A O 1
ATOM 956 N N . ARG A 1 120 ? -6.677 -7.842 14.914 1.00 98.00 120 ARG A N 1
ATOM 957 C CA . ARG A 1 120 ? -7.482 -6.649 15.192 1.00 98.00 120 ARG A CA 1
ATOM 958 C C . ARG A 1 120 ? -6.734 -5.376 14.793 1.00 98.00 120 ARG A C 1
ATOM 960 O O . ARG A 1 120 ? -5.638 -5.125 15.291 1.00 98.00 120 ARG A O 1
ATOM 967 N N . LEU A 1 121 ? -7.355 -4.546 13.954 1.00 97.88 121 LEU A N 1
ATOM 968 C CA . LEU A 1 121 ? -6.923 -3.174 13.695 1.00 97.88 121 LEU A CA 1
ATOM 969 C C . LEU A 1 121 ? -7.484 -2.267 14.790 1.00 97.88 121 LEU A C 1
ATOM 971 O O . LEU A 1 121 ? -8.695 -2.062 14.874 1.00 97.88 121 LEU A O 1
ATOM 975 N N . ARG A 1 122 ? -6.607 -1.713 15.628 1.00 98.06 122 ARG A N 1
ATOM 976 C CA . ARG A 1 122 ? -7.004 -0.767 16.673 1.00 98.06 122 ARG A CA 1
ATOM 977 C C . ARG A 1 122 ? -7.012 0.661 16.131 1.00 98.06 122 ARG A C 1
ATOM 979 O O . ARG A 1 122 ? -5.982 1.151 15.677 1.00 98.06 122 ARG A O 1
ATOM 986 N N . VAL A 1 123 ? -8.147 1.340 16.255 1.00 98.00 123 VAL A N 1
ATOM 987 C CA . VAL A 1 123 ? -8.305 2.774 15.979 1.00 98.00 123 VAL A CA 1
ATOM 988 C C . VAL A 1 123 ? -8.458 3.490 17.318 1.00 98.00 123 VAL A C 1
ATOM 990 O O . VAL A 1 123 ? -9.357 3.184 18.097 1.00 98.00 123 VAL A O 1
ATOM 993 N N . SER A 1 124 ? -7.548 4.407 17.633 1.00 98.06 124 SER A N 1
ATOM 994 C CA . SER A 1 124 ? -7.504 5.098 18.929 1.00 98.06 124 SER A CA 1
ATOM 995 C C . SER A 1 124 ? -6.839 6.471 18.802 1.00 98.06 124 SER A C 1
ATOM 997 O O . SER A 1 124 ? -6.273 6.775 17.756 1.00 98.06 124 SER A O 1
ATOM 999 N N . GLY A 1 125 ? -6.869 7.283 19.864 1.00 97.12 125 GLY A N 1
ATOM 1000 C CA . GLY A 1 125 ? -6.324 8.645 19.874 1.00 97.12 125 GLY A CA 1
ATOM 1001 C C . GLY A 1 125 ? -7.437 9.666 20.093 1.00 97.12 125 GLY A C 1
ATOM 1002 O O . GLY A 1 125 ? -8.269 9.471 20.975 1.00 97.12 125 GLY A O 1
ATOM 1003 N N . LEU A 1 126 ? -7.467 10.729 19.286 1.00 98.00 126 LEU A N 1
ATOM 1004 C CA . LEU A 1 126 ? -8.514 11.755 19.332 1.00 98.00 126 LEU A CA 1
ATOM 1005 C C . LEU A 1 126 ? -9.769 11.297 18.569 1.00 98.00 126 LEU A C 1
ATOM 1007 O O . LEU A 1 126 ? -10.092 11.799 17.496 1.00 98.00 126 LEU A O 1
ATOM 1011 N N . VAL A 1 127 ? -10.446 10.297 19.121 1.00 97.88 127 VAL A N 1
ATOM 1012 C CA . VAL A 1 127 ? -11.709 9.745 18.617 1.00 97.88 127 VAL A CA 1
ATOM 1013 C C . VAL A 1 127 ? -12.732 9.745 19.746 1.00 97.88 127 VAL A C 1
ATOM 1015 O O . VAL A 1 127 ? -12.348 9.666 20.911 1.00 97.88 127 VAL A O 1
ATOM 1018 N N . ASN A 1 128 ? -14.024 9.813 19.416 1.00 97.69 128 ASN A N 1
ATOM 1019 C CA . ASN A 1 128 ? -15.081 9.745 20.432 1.00 97.69 128 ASN A CA 1
ATOM 1020 C C . ASN A 1 128 ? -15.036 8.407 21.183 1.00 97.69 128 ASN A C 1
ATOM 1022 O O . ASN A 1 128 ? -15.075 8.385 22.408 1.00 97.69 128 ASN A O 1
ATOM 1026 N N . GLU A 1 129 ? -14.898 7.304 20.440 1.00 97.50 129 GLU A N 1
ATOM 1027 C CA . GLU A 1 129 ? -14.795 5.950 20.983 1.00 97.50 129 GLU A CA 1
ATOM 1028 C C . GLU A 1 129 ? -13.708 5.159 20.232 1.00 97.50 129 GLU A C 1
ATOM 1030 O O . GLU A 1 129 ? -13.729 5.106 18.998 1.00 97.50 129 GLU A O 1
ATOM 1035 N N . PRO A 1 130 ? -12.728 4.560 20.935 1.00 98.06 130 PRO A N 1
ATOM 1036 C CA . PRO A 1 130 ? -11.756 3.661 20.319 1.00 98.06 130 PRO A CA 1
ATOM 1037 C C . PRO A 1 130 ? -12.409 2.385 19.771 1.00 98.06 130 PRO A C 1
ATOM 1039 O O . PRO A 1 130 ? -13.317 1.834 20.387 1.00 98.06 130 PRO A O 1
ATOM 1042 N N . LEU A 1 131 ? -11.883 1.862 18.662 1.00 97.62 131 LEU A N 1
ATOM 1043 C CA . LEU A 1 131 ? -12.396 0.662 17.993 1.00 97.62 131 LEU A CA 1
ATOM 1044 C C . LEU A 1 131 ? -11.309 -0.402 17.820 1.00 97.62 131 LEU A C 1
ATOM 1046 O O . LEU A 1 131 ? -10.119 -0.092 17.721 1.00 97.62 131 LEU A O 1
ATOM 1050 N N . ALA A 1 132 ? -11.731 -1.662 17.740 1.00 98.12 132 ALA A N 1
ATOM 1051 C CA . ALA A 1 132 ? -10.889 -2.796 17.376 1.00 98.12 132 ALA A CA 1
ATOM 1052 C C . ALA A 1 132 ? -11.607 -3.632 16.309 1.00 98.12 132 ALA A C 1
ATOM 1054 O O . ALA A 1 132 ? -12.543 -4.364 16.619 1.00 98.12 132 ALA A O 1
ATOM 1055 N N . LEU A 1 133 ? -11.174 -3.505 15.056 1.00 98.19 133 LEU A N 1
ATOM 1056 C CA . LEU A 1 133 ? -11.844 -4.086 13.891 1.00 98.19 133 LEU A CA 1
ATOM 1057 C C . LEU A 1 133 ? -11.179 -5.398 13.475 1.00 98.19 133 LEU A C 1
ATOM 1059 O O . LEU A 1 133 ? -9.955 -5.467 13.361 1.00 98.19 133 LEU A O 1
ATOM 1063 N N . SER A 1 134 ? -11.971 -6.438 13.234 1.00 98.00 134 SER A N 1
ATOM 1064 C CA . SER A 1 134 ? -11.494 -7.673 12.610 1.00 98.00 134 SER A CA 1
ATOM 1065 C C . SER A 1 134 ? -11.262 -7.488 11.106 1.00 98.00 134 SER A C 1
ATOM 1067 O O . SER A 1 134 ? -11.729 -6.525 10.498 1.00 98.00 134 SER A O 1
ATOM 1069 N N . LEU A 1 135 ? -10.579 -8.445 10.468 1.00 97.88 135 LEU A N 1
ATOM 1070 C CA . LEU A 1 135 ? -10.458 -8.444 9.006 1.00 97.88 135 LEU A CA 1
ATOM 1071 C C . LEU A 1 135 ? -11.827 -8.580 8.311 1.00 97.88 135 LEU A C 1
ATOM 1073 O O . LEU A 1 135 ? -12.003 -8.060 7.213 1.00 97.88 135 LEU A O 1
ATOM 1077 N N . ALA A 1 136 ? -12.789 -9.263 8.941 1.00 97.19 136 ALA A N 1
ATOM 1078 C CA . ALA A 1 136 ? -14.146 -9.392 8.416 1.00 97.19 136 ALA A CA 1
ATOM 1079 C C . ALA A 1 136 ? -14.889 -8.050 8.445 1.00 97.19 136 ALA A C 1
ATOM 1081 O O . ALA A 1 136 ? -15.478 -7.674 7.434 1.00 97.19 136 ALA A O 1
ATOM 1082 N N . ASP A 1 137 ? -14.783 -7.300 9.547 1.00 97.88 137 ASP A N 1
ATOM 1083 C CA . ASP A 1 137 ? -15.394 -5.969 9.671 1.00 97.88 137 ASP A CA 1
ATOM 1084 C C . ASP A 1 137 ? -14.866 -5.020 8.590 1.00 97.88 137 ASP A C 1
ATOM 1086 O O . ASP A 1 137 ? -15.642 -4.323 7.944 1.00 97.88 137 ASP A O 1
ATOM 1090 N N . LEU A 1 138 ? -13.550 -5.042 8.339 1.00 96.94 138 LEU A N 1
ATOM 1091 C CA . LEU A 1 138 ? -12.916 -4.232 7.293 1.00 96.94 138 LEU A CA 1
ATOM 1092 C C . LEU A 1 138 ? -13.414 -4.593 5.888 1.00 96.94 138 LEU A C 1
ATOM 1094 O O . LEU A 1 138 ? -13.630 -3.709 5.068 1.00 96.94 138 LEU A O 1
ATOM 1098 N N . ARG A 1 139 ? -13.608 -5.884 5.596 1.00 97.25 139 ARG A N 1
ATOM 1099 C CA . ARG A 1 139 ? -14.104 -6.347 4.287 1.00 97.25 139 ARG A CA 1
ATOM 1100 C C . ARG A 1 139 ? -15.584 -6.053 4.058 1.00 97.25 139 ARG A C 1
ATOM 1102 O O . ARG A 1 139 ? -16.011 -6.062 2.911 1.00 97.25 139 ARG A O 1
ATOM 1109 N N . ALA A 1 140 ? -16.353 -5.851 5.123 1.00 97.88 140 ALA A N 1
ATOM 1110 C CA . ALA A 1 140 ? -17.766 -5.496 5.046 1.00 97.88 140 ALA A CA 1
ATOM 1111 C C . ALA A 1 140 ? -17.994 -3.990 4.811 1.00 97.88 140 ALA A C 1
ATOM 1113 O O . 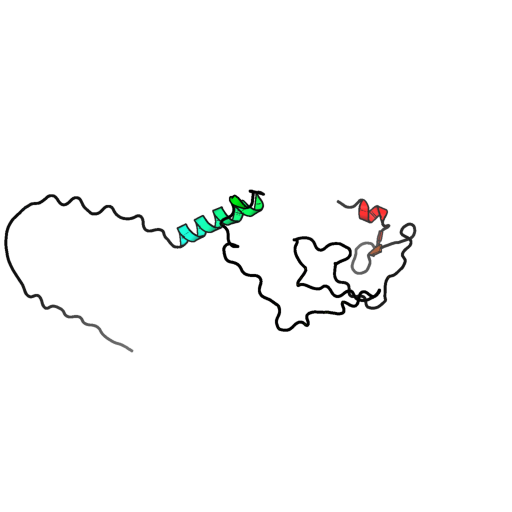ALA A 1 140 ? -19.137 -3.573 4.626 1.00 97.88 140 ALA A O 1
ATOM 1114 N N . MET A 1 141 ? -16.931 -3.177 4.839 1.00 96.62 141 MET A N 1
ATOM 1115 C CA . MET A 1 141 ? -17.007 -1.749 4.528 1.00 96.62 141 MET A CA 1
ATOM 1116 C C . MET A 1 141 ? -17.282 -1.523 3.028 1.00 96.62 141 MET A C 1
ATOM 1118 O O . MET A 1 141 ? -16.853 -2.341 2.212 1.00 96.62 141 MET A O 1
ATOM 1122 N N . PRO A 1 142 ? -18.013 -0.448 2.675 1.00 95.19 142 PRO A N 1
ATOM 1123 C CA . PRO A 1 142 ? -18.384 -0.130 1.294 1.00 95.19 142 PRO A CA 1
ATOM 1124 C C . PRO A 1 142 ? -17.207 0.321 0.421 1.00 95.19 142 PRO A C 1
ATOM 1126 O O . PRO A 1 142 ? -16.244 0.913 0.963 1.00 95.19 142 PRO A O 1
#